Protein AF-A0A8S3E8F3-F1 (afdb_monomer)

Sequence (75 aa):
VVEMKQTAKNNRLWEVQLTITDDNDPQLSTLTNRIKEEIDGEGWYRMGKLMLKVGHLDQADELYQELLKNASTDT

pLDDT: mean 76.52, std 12.03, range [43.97, 96.94]

InterPro domains:
  IPR019734 Tetratricopeptide repeat [PS50005] (41-74)

Radius of gyration: 15.36 Å; Cα contacts (8 Å, |Δi|>4): 50; chains: 1; bounding box: 39×21×39 Å

Organism: NCBI:txid392030

Structure (mmCIF, N/CA/C/O backbone):
data_AF-A0A8S3E8F3-F1
#
_entry.id   AF-A0A8S3E8F3-F1
#
loop_
_atom_site.group_PDB
_atom_site.id
_atom_site.type_symbol
_atom_site.label_atom_id
_atom_site.label_alt_id
_atom_site.label_comp_id
_atom_site.label_asym_id
_atom_site.label_entity_id
_atom_site.label_seq_id
_atom_site.pdbx_PDB_ins_code
_atom_site.Cartn_x
_atom_site.Cartn_y
_atom_site.Cartn_z
_atom_site.occupancy
_atom_site.B_iso_or_equiv
_atom_site.auth_seq_id
_atom_site.auth_comp_id
_atom_site.auth_asym_id
_atom_site.auth_atom_id
_atom_site.pdbx_PDB_model_num
ATOM 1 N N . VAL A 1 1 ? -12.447 6.095 17.671 1.00 56.06 1 VAL A N 1
ATOM 2 C CA . VAL A 1 1 ? -13.687 5.300 17.471 1.00 56.06 1 VAL A CA 1
ATOM 3 C C . VAL A 1 1 ? -13.440 4.382 16.289 1.00 56.06 1 VAL A C 1
ATOM 5 O O . VAL A 1 1 ? -12.840 4.842 15.324 1.00 56.06 1 VAL A O 1
ATOM 8 N N . VAL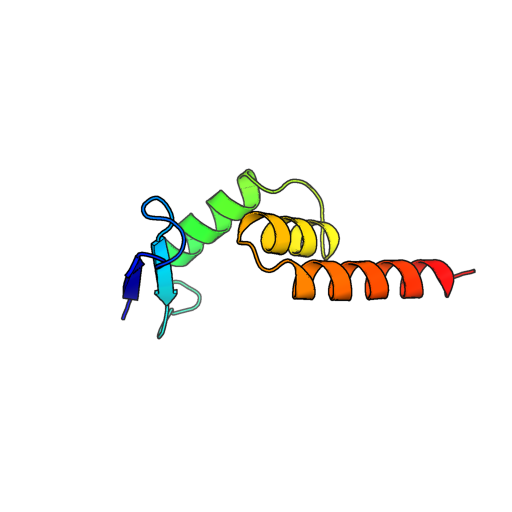 A 1 2 ? -13.802 3.104 16.411 1.00 60.50 2 VAL A N 1
ATOM 9 C CA . VAL A 1 2 ? -13.668 2.106 15.341 1.00 60.50 2 VAL A CA 1
ATOM 10 C C . VAL A 1 2 ? -15.069 1.778 14.848 1.00 60.50 2 VAL A C 1
ATOM 12 O O . VAL A 1 2 ? -15.893 1.307 15.631 1.00 60.50 2 VAL A O 1
ATOM 15 N N . GLU A 1 3 ? -15.340 2.035 13.574 1.00 65.44 3 GLU A N 1
ATOM 16 C CA . GLU A 1 3 ? -16.578 1.619 12.920 1.00 65.44 3 GLU A CA 1
ATOM 17 C C . GLU A 1 3 ? -16.305 0.374 12.078 1.00 65.44 3 GLU A C 1
ATOM 19 O O . GLU A 1 3 ? -15.341 0.322 11.320 1.00 65.44 3 GLU A O 1
ATOM 24 N N . MET A 1 4 ? -17.138 -0.654 12.227 1.00 68.38 4 MET A N 1
ATOM 25 C CA . MET 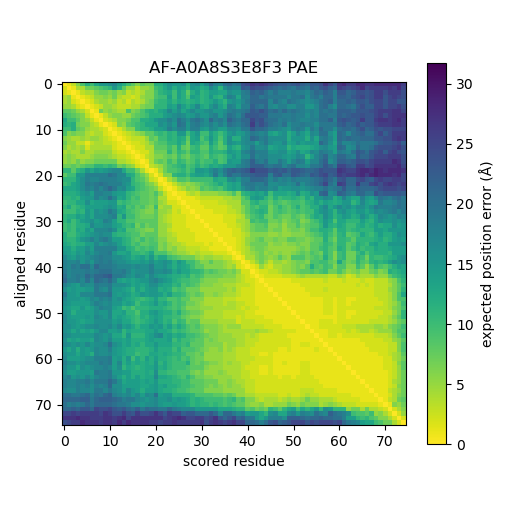A 1 4 ? -17.037 -1.887 11.450 1.00 68.38 4 MET A CA 1
ATOM 26 C C . MET A 1 4 ? -18.313 -2.073 10.648 1.00 68.38 4 MET A C 1
ATOM 28 O O . MET A 1 4 ? -19.406 -2.157 11.210 1.00 68.38 4 MET A O 1
ATOM 32 N N . LYS A 1 5 ? -18.173 -2.163 9.330 1.00 78.12 5 LYS A N 1
ATOM 33 C CA . LYS A 1 5 ? -19.274 -2.366 8.398 1.00 78.12 5 LYS A CA 1
ATOM 34 C C . LYS A 1 5 ? -18.987 -3.582 7.537 1.00 78.12 5 LYS A C 1
ATOM 36 O O . LYS A 1 5 ? -17.928 -3.714 6.939 1.00 78.12 5 LYS A O 1
ATOM 41 N N . GLN A 1 6 ? -19.944 -4.490 7.441 1.00 73.00 6 GLN A N 1
ATOM 42 C CA . GLN A 1 6 ? -19.827 -5.615 6.523 1.00 73.00 6 GLN A CA 1
ATOM 43 C C . GLN A 1 6 ? -20.023 -5.114 5.088 1.00 73.00 6 GLN A C 1
ATOM 45 O O . GLN A 1 6 ? -20.972 -4.376 4.804 1.00 73.00 6 GLN A O 1
ATOM 50 N N . THR A 1 7 ? -19.122 -5.484 4.177 1.00 65.69 7 THR A N 1
ATOM 51 C CA . THR A 1 7 ? -19.220 -5.001 2.796 1.00 65.69 7 THR A CA 1
ATOM 52 C C . THR A 1 7 ? -20.437 -5.629 2.119 1.00 65.69 7 THR A C 1
ATOM 54 O O . THR A 1 7 ? -20.624 -6.846 2.139 1.00 65.69 7 THR A O 1
ATOM 57 N N . ALA A 1 8 ? -21.265 -4.809 1.470 1.00 63.41 8 ALA A N 1
ATOM 58 C CA . ALA A 1 8 ? -22.482 -5.287 0.805 1.00 63.41 8 ALA A CA 1
ATOM 59 C C . ALA A 1 8 ? -22.197 -6.261 -0.358 1.00 63.41 8 ALA A C 1
ATOM 61 O O . ALA A 1 8 ? -23.083 -6.993 -0.786 1.00 63.41 8 ALA A O 1
ATOM 62 N N . LYS A 1 9 ? -20.961 -6.269 -0.875 1.00 65.56 9 LYS A N 1
ATOM 63 C CA . LYS A 1 9 ? -20.533 -7.119 -1.994 1.00 65.56 9 LYS A CA 1
ATOM 64 C C . LYS A 1 9 ? -20.020 -8.494 -1.558 1.00 65.56 9 LYS A C 1
ATOM 66 O O . LYS A 1 9 ? -19.987 -9.402 -2.383 1.00 65.56 9 LYS A O 1
ATOM 71 N N . ASN A 1 10 ? -19.593 -8.662 -0.305 1.00 68.38 10 ASN A N 1
ATOM 72 C CA . ASN A 1 10 ? -19.069 -9.933 0.183 1.00 68.38 10 ASN A CA 1
ATOM 73 C C . ASN A 1 10 ? -19.244 -10.051 1.698 1.00 68.38 10 ASN A C 1
ATOM 75 O O . ASN A 1 10 ? -18.583 -9.378 2.484 1.00 68.38 10 ASN A O 1
ATOM 79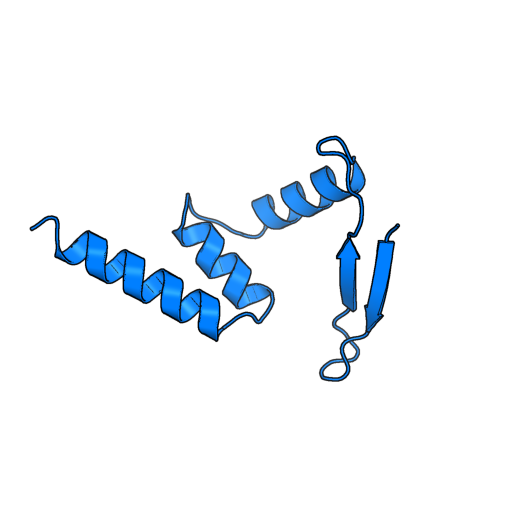 N N . ASN A 1 11 ? -20.069 -11.008 2.100 1.00 73.56 11 ASN A N 1
ATOM 80 C CA . ASN A 1 11 ? -20.427 -11.310 3.483 1.00 73.56 11 ASN A CA 1
ATOM 81 C C . ASN A 1 11 ? -19.209 -11.764 4.311 1.00 73.56 11 ASN A C 1
ATOM 83 O O . ASN A 1 11 ? -19.276 -11.842 5.533 1.00 73.56 11 ASN A O 1
ATOM 87 N N . ARG A 1 12 ? -18.093 -12.105 3.660 1.00 71.69 12 ARG A N 1
ATOM 88 C CA . ARG A 1 12 ? -16.840 -12.493 4.317 1.00 71.69 12 ARG A CA 1
ATOM 89 C C . ARG A 1 12 ? -15.855 -11.332 4.467 1.00 71.69 12 ARG A C 1
ATOM 91 O O . ARG A 1 12 ? -14.830 -11.515 5.111 1.00 71.69 12 ARG A O 1
ATOM 98 N N . LEU A 1 13 ? -16.146 -10.169 3.881 1.00 60.22 13 LEU A N 1
ATOM 99 C CA . LEU A 1 13 ? -15.300 -8.981 3.958 1.00 60.22 13 LEU A CA 1
ATOM 100 C C . LEU A 1 13 ? -15.924 -7.944 4.893 1.00 60.22 13 LEU A C 1
ATOM 102 O O . LEU A 1 13 ? -17.092 -7.568 4.754 1.00 60.22 13 LEU A O 1
ATOM 106 N N . TRP A 1 14 ? -15.103 -7.480 5.828 1.00 70.75 14 TRP A N 1
ATOM 107 C CA . TRP A 1 14 ? -15.433 -6.450 6.801 1.00 70.75 14 TRP A CA 1
ATOM 108 C C . TRP A 1 14 ? -14.594 -5.213 6.499 1.00 70.75 14 TRP A C 1
ATOM 110 O O . TRP A 1 14 ? -13.374 -5.295 6.396 1.00 70.75 14 TRP A O 1
ATOM 120 N N . GLU A 1 15 ? -15.265 -4.083 6.331 1.00 68.19 15 GLU A N 1
ATOM 121 C CA . GLU A 1 15 ? -14.667 -2.762 6.217 1.00 68.19 15 GLU A CA 1
ATOM 122 C C . GLU A 1 15 ? -14.555 -2.171 7.621 1.00 68.19 15 GLU A C 1
ATOM 124 O O . GLU A 1 15 ? -15.535 -2.121 8.367 1.00 68.19 15 GLU A O 1
ATOM 129 N N . VAL A 1 16 ? -13.348 -1.762 7.996 1.00 68.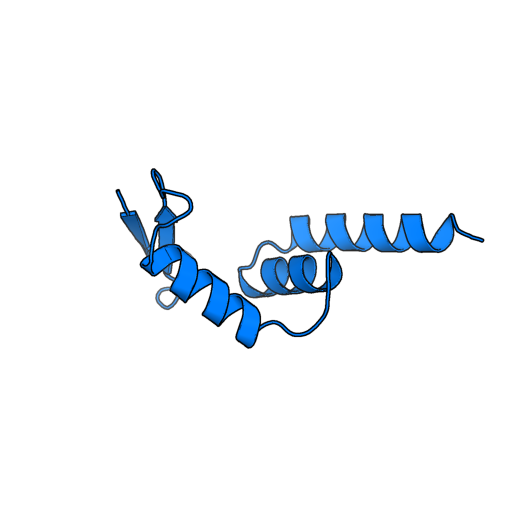56 16 VAL A N 1
ATOM 130 C CA . VAL A 1 16 ? -13.076 -1.161 9.300 1.00 68.56 16 VAL A CA 1
ATOM 131 C C . VAL A 1 16 ? -12.635 0.275 9.062 1.00 68.56 16 VAL A C 1
ATOM 133 O O . VAL A 1 16 ? -11.568 0.513 8.502 1.00 68.56 16 VAL A O 1
ATOM 136 N N . GLN A 1 17 ? -13.465 1.229 9.472 1.00 64.12 17 GLN A N 1
ATOM 137 C CA . GLN A 1 17 ? -13.157 2.651 9.426 1.00 64.12 17 GLN A CA 1
ATOM 138 C C . GLN A 1 17 ? -12.565 3.083 10.768 1.00 64.12 17 GLN A C 1
ATOM 140 O O . GLN A 1 17 ? -13.206 3.019 11.819 1.00 64.12 17 GLN A O 1
ATOM 145 N N . LEU A 1 18 ? -11.305 3.506 10.722 1.00 66.38 18 LEU A N 1
ATOM 146 C CA . LEU A 1 18 ? -10.546 3.984 11.871 1.00 66.38 18 LEU A CA 1
ATOM 147 C C . LEU A 1 18 ? -10.530 5.517 11.835 1.00 66.38 18 LEU A C 1
ATOM 149 O O . LEU A 1 18 ? -9.859 6.110 10.998 1.00 66.38 18 LEU A O 1
ATOM 153 N N . THR A 1 19 ? -11.321 6.165 12.695 1.00 60.47 19 THR A N 1
ATOM 154 C CA . THR A 1 19 ? -11.585 7.619 12.597 1.00 60.47 19 THR A CA 1
ATOM 155 C C . THR A 1 19 ? -10.631 8.474 13.437 1.00 60.47 19 THR A C 1
ATOM 157 O O . THR A 1 19 ? -10.429 9.648 13.150 1.00 60.47 19 THR A O 1
ATOM 160 N N . ILE A 1 20 ? -10.079 7.911 14.513 1.00 54.50 20 ILE A N 1
ATOM 161 C CA . ILE A 1 20 ? -9.160 8.587 15.438 1.00 54.50 20 ILE A CA 1
ATOM 162 C C . ILE A 1 20 ? -8.215 7.505 15.942 1.00 54.50 20 ILE A C 1
ATOM 164 O O . ILE A 1 20 ? -8.553 6.793 16.889 1.00 54.50 20 ILE A O 1
ATOM 168 N N . THR A 1 21 ? -7.090 7.326 15.266 1.00 56.59 21 THR A N 1
ATOM 169 C CA . THR A 1 21 ? -6.005 6.469 15.741 1.00 56.59 21 THR A CA 1
ATOM 170 C C . THR A 1 21 ? -4.847 7.379 16.081 1.00 56.59 21 THR A C 1
ATOM 172 O O . THR A 1 21 ? -4.368 8.113 15.222 1.00 56.59 21 THR A O 1
ATOM 175 N N . ASP A 1 22 ? -4.449 7.366 17.347 1.00 62.00 22 ASP A N 1
ATOM 176 C CA . ASP A 1 22 ? -3.126 7.841 17.735 1.00 62.00 22 ASP A CA 1
ATOM 177 C C . ASP A 1 22 ? -2.090 7.050 16.913 1.00 62.00 22 ASP A C 1
ATOM 179 O O . ASP A 1 22 ? -2.293 5.856 16.668 1.00 62.00 22 ASP A O 1
ATOM 183 N N . ASP A 1 23 ? -0.997 7.676 16.477 1.00 62.03 23 ASP A N 1
ATOM 184 C CA . ASP A 1 23 ? 0.091 6.977 15.775 1.00 62.03 23 ASP A CA 1
ATOM 185 C C . ASP A 1 23 ? 0.654 5.806 16.615 1.00 62.03 23 ASP A C 1
ATOM 187 O O . ASP A 1 23 ? 1.225 4.859 16.073 1.00 62.03 23 ASP A O 1
ATOM 191 N N . ASN A 1 24 ? 0.442 5.835 17.938 1.00 62.19 24 ASN A N 1
ATOM 192 C CA . ASN A 1 24 ? 0.763 4.763 18.879 1.00 62.19 24 ASN A CA 1
ATOM 193 C C . ASN A 1 24 ? -0.392 3.794 19.181 1.00 62.19 24 ASN A C 1
ATOM 195 O O . ASN A 1 24 ? -0.293 3.035 20.148 1.00 62.19 24 ASN A O 1
ATOM 199 N N . ASP A 1 25 ? -1.480 3.776 18.406 1.00 74.38 25 ASP A N 1
ATOM 200 C CA . ASP A 1 25 ? -2.559 2.807 18.611 1.00 74.38 25 ASP A CA 1
ATOM 201 C C . ASP A 1 25 ? -2.018 1.364 18.443 1.00 74.38 25 ASP A C 1
ATOM 203 O O . ASP A 1 25 ? -1.615 0.963 17.341 1.00 74.38 25 ASP A O 1
ATOM 207 N N . PRO A 1 26 ? -1.995 0.540 19.512 1.00 73.25 26 PRO A N 1
ATOM 208 C CA . PRO A 1 26 ? -1.393 -0.792 19.459 1.00 73.25 26 PRO A CA 1
ATOM 209 C C . PRO A 1 26 ? -2.135 -1.749 18.520 1.00 73.25 26 PRO A C 1
ATOM 211 O O . PRO A 1 26 ? -1.531 -2.680 17.977 1.00 73.25 26 PRO A O 1
ATOM 214 N N . GLN A 1 27 ? -3.438 -1.539 18.317 1.00 69.31 27 GLN A N 1
ATOM 215 C CA . GLN A 1 27 ? -4.253 -2.352 17.419 1.00 69.31 27 GLN A CA 1
ATOM 216 C C . GLN A 1 27 ? -3.956 -1.986 15.967 1.00 69.31 27 GLN A C 1
ATOM 218 O O . GLN A 1 27 ? -3.779 -2.887 15.144 1.00 69.31 27 GLN A O 1
ATOM 223 N N . LEU A 1 28 ? -3.802 -0.691 15.669 1.00 70.69 28 LEU A N 1
ATOM 224 C CA . LEU A 1 28 ? -3.362 -0.237 14.352 1.00 70.69 28 LEU A CA 1
ATOM 225 C C . LEU A 1 28 ? -1.947 -0.734 14.045 1.00 70.69 28 LEU A C 1
ATOM 227 O O . LEU A 1 28 ? -1.716 -1.284 12.970 1.00 70.69 28 LEU A O 1
ATOM 231 N N . SER A 1 29 ? -1.018 -0.635 14.996 1.00 73.12 29 SER A N 1
ATOM 232 C CA . SER A 1 29 ? 0.347 -1.157 14.847 1.00 73.12 29 SER A CA 1
ATOM 233 C C . SER A 1 29 ? 0.356 -2.664 14.563 1.00 73.12 29 SER A C 1
ATOM 235 O O . SER A 1 29 ? 0.985 -3.116 13.606 1.00 73.12 29 SER A O 1
ATOM 237 N N . THR A 1 30 ? -0.420 -3.445 15.321 1.00 76.94 30 THR A N 1
ATOM 238 C CA . THR A 1 30 ? -0.536 -4.900 15.129 1.00 76.94 30 THR A CA 1
ATOM 239 C C . THR A 1 30 ? -1.126 -5.251 13.765 1.00 76.94 30 THR A C 1
ATOM 241 O O . THR A 1 30 ? -0.586 -6.107 13.065 1.00 76.94 30 THR A O 1
ATOM 244 N N . LEU A 1 31 ? -2.203 -4.573 13.354 1.00 73.69 31 LEU A N 1
ATOM 245 C CA . LEU A 1 31 ? -2.820 -4.769 12.042 1.00 73.69 31 LEU A CA 1
ATOM 246 C C . LEU A 1 31 ? -1.836 -4.437 10.918 1.00 73.69 31 LEU A C 1
ATOM 248 O O . LEU A 1 31 ? -1.661 -5.223 9.988 1.00 73.69 31 LEU A O 1
ATOM 252 N N . THR A 1 32 ? -1.146 -3.304 11.036 1.00 71.75 32 THR A N 1
ATOM 253 C CA . THR A 1 32 ? -0.177 -2.849 10.038 1.00 71.75 32 THR A CA 1
ATOM 254 C C . THR A 1 32 ? 1.012 -3.805 9.955 1.00 71.75 32 THR A C 1
ATOM 256 O O . THR A 1 32 ? 1.469 -4.106 8.859 1.00 71.75 32 THR A O 1
ATOM 259 N N . ASN A 1 33 ? 1.491 -4.346 11.079 1.00 75.62 33 ASN A N 1
ATOM 260 C CA . ASN A 1 33 ? 2.559 -5.349 11.095 1.00 75.62 33 ASN A CA 1
ATOM 261 C C . ASN A 1 33 ? 2.128 -6.669 10.448 1.00 75.62 33 ASN A C 1
ATOM 263 O O . ASN A 1 33 ? 2.886 -7.233 9.667 1.00 75.62 33 ASN A O 1
ATOM 267 N N . ARG A 1 34 ? 0.890 -7.115 10.670 1.00 78.50 34 ARG A N 1
ATOM 268 C CA . ARG A 1 34 ? 0.351 -8.311 10.008 1.00 78.50 34 ARG A CA 1
ATOM 269 C C . ARG A 1 34 ? 0.224 -8.130 8.497 1.00 78.50 34 ARG A C 1
ATOM 271 O O . ARG A 1 34 ? 0.637 -8.990 7.729 1.00 78.50 34 ARG A O 1
ATOM 278 N N . ILE A 1 35 ? -0.281 -6.972 8.070 1.00 74.31 35 ILE A N 1
ATOM 279 C CA . ILE A 1 35 ? -0.327 -6.587 6.654 1.00 74.31 35 ILE A CA 1
ATOM 280 C C . ILE A 1 35 ? 1.090 -6.553 6.069 1.00 74.31 35 ILE A C 1
ATOM 282 O O . ILE A 1 35 ? 1.319 -7.004 4.950 1.00 74.31 35 ILE A O 1
ATOM 286 N N . LYS A 1 36 ? 2.060 -6.045 6.833 1.00 72.38 36 LYS A N 1
ATOM 287 C CA . LYS A 1 36 ? 3.465 -6.037 6.438 1.00 72.38 36 LYS A CA 1
ATOM 288 C C . LYS A 1 36 ? 4.012 -7.462 6.254 1.00 72.38 36 LYS A C 1
ATOM 290 O O . LYS A 1 36 ? 4.664 -7.713 5.246 1.00 72.38 36 LYS A O 1
ATOM 295 N N . GLU A 1 37 ? 3.752 -8.383 7.170 1.00 77.25 37 GLU A N 1
ATOM 296 C CA . GLU A 1 37 ? 4.202 -9.780 7.064 1.00 77.25 37 GLU A CA 1
ATOM 297 C C . GLU A 1 37 ? 3.573 -10.523 5.875 1.00 77.25 37 GLU A C 1
ATOM 299 O O . GLU A 1 37 ? 4.238 -11.328 5.228 1.00 77.25 37 GLU A O 1
ATOM 304 N N . GLU A 1 38 ? 2.310 -10.240 5.545 1.00 74.94 38 GLU A N 1
ATOM 305 C CA . GLU A 1 38 ? 1.610 -10.898 4.433 1.00 74.94 38 GLU A CA 1
ATOM 306 C C . GLU A 1 38 ? 1.954 -10.340 3.047 1.00 74.94 38 GLU A C 1
ATOM 308 O O . GLU A 1 38 ? 1.659 -10.975 2.027 1.00 74.94 38 GLU A O 1
ATOM 313 N N . ILE A 1 39 ? 2.513 -9.130 2.986 1.00 75.12 39 ILE A N 1
ATOM 314 C CA . ILE A 1 39 ? 2.772 -8.427 1.732 1.00 75.12 39 ILE A CA 1
ATOM 315 C C . ILE A 1 39 ? 4.267 -8.222 1.572 1.00 75.12 39 ILE A C 1
ATOM 317 O O . ILE A 1 39 ? 4.857 -7.276 2.101 1.00 75.12 39 ILE A O 1
ATOM 321 N N . ASP A 1 40 ? 4.832 -9.130 0.787 1.00 72.06 40 ASP A N 1
ATOM 322 C CA . ASP A 1 40 ? 6.230 -9.155 0.391 1.00 72.06 40 ASP A CA 1
ATOM 323 C C . ASP A 1 40 ? 6.594 -7.976 -0.536 1.00 72.06 40 ASP A C 1
ATOM 325 O O . ASP A 1 40 ? 5.725 -7.408 -1.209 1.00 72.06 40 ASP A O 1
ATOM 329 N N . GLY A 1 41 ? 7.881 -7.651 -0.645 1.00 74.44 41 GLY A N 1
ATOM 330 C CA . GLY A 1 41 ? 8.425 -6.558 -1.459 1.00 74.44 41 GLY A CA 1
ATOM 331 C C . GLY A 1 41 ? 8.625 -5.230 -0.716 1.00 74.44 41 GLY A C 1
ATOM 332 O O . GLY A 1 41 ? 8.201 -5.046 0.424 1.00 74.44 41 GLY A O 1
ATOM 333 N N . GLU A 1 42 ? 9.275 -4.279 -1.390 1.00 79.12 42 GLU A N 1
ATOM 334 C CA . GLU A 1 42 ? 9.693 -3.000 -0.804 1.00 79.12 42 GLU A CA 1
ATOM 335 C C . GLU A 1 42 ? 8.980 -1.790 -1.425 1.00 79.12 42 GLU A C 1
ATOM 337 O O . GLU A 1 42 ? 8.495 -1.831 -2.560 1.00 79.12 42 GLU A O 1
ATOM 342 N N . GLY A 1 43 ? 8.913 -0.700 -0.653 1.00 84.12 43 GLY A N 1
ATOM 343 C CA . GLY A 1 43 ? 8.445 0.611 -1.107 1.00 84.12 43 GLY A CA 1
ATOM 344 C C . GLY A 1 43 ? 7.079 0.594 -1.801 1.00 84.12 43 GLY A C 1
ATOM 345 O O . GLY A 1 43 ? 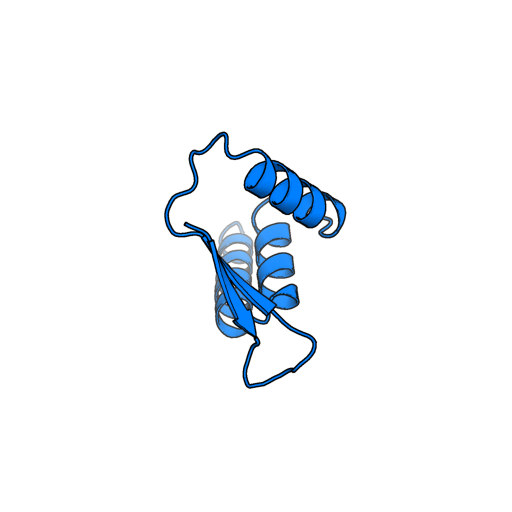6.118 -0.019 -1.330 1.00 84.12 43 GLY A O 1
ATOM 346 N N . TRP A 1 44 ? 6.999 1.275 -2.944 1.00 87.25 44 TRP A N 1
ATOM 347 C CA . TRP A 1 44 ? 5.773 1.432 -3.729 1.00 87.25 44 TRP A CA 1
ATOM 348 C C . TRP A 1 44 ? 5.227 0.120 -4.298 1.00 87.25 44 TRP A C 1
ATOM 350 O O . TRP A 1 44 ? 4.014 -0.041 -4.418 1.00 87.25 44 TRP A O 1
ATOM 360 N N . TYR A 1 45 ? 6.093 -0.859 -4.576 1.00 85.25 45 TYR A N 1
ATOM 361 C CA . TYR A 1 45 ? 5.659 -2.166 -5.071 1.00 85.25 45 TYR A CA 1
ATOM 362 C C . TYR A 1 45 ? 4.813 -2.915 -4.033 1.00 85.25 45 TYR A C 1
ATOM 364 O O . TYR A 1 45 ? 3.803 -3.542 -4.367 1.00 85.25 45 TYR A O 1
ATOM 372 N N . ARG A 1 46 ? 5.195 -2.806 -2.756 1.00 86.69 46 ARG A N 1
ATOM 373 C CA . ARG A 1 46 ? 4.418 -3.335 -1.632 1.00 86.69 46 ARG A CA 1
ATOM 374 C C . ARG A 1 46 ? 3.062 -2.643 -1.508 1.00 86.69 46 ARG A C 1
ATOM 376 O O . ARG A 1 46 ? 2.058 -3.308 -1.268 1.00 86.69 46 ARG A O 1
ATOM 383 N N . MET A 1 47 ? 3.034 -1.324 -1.701 1.00 85.69 47 MET A N 1
ATOM 384 C CA . MET A 1 47 ? 1.806 -0.533 -1.632 1.00 85.69 47 MET A CA 1
ATOM 385 C C . MET A 1 47 ? 0.805 -0.946 -2.719 1.00 85.69 47 MET A C 1
ATOM 387 O O . MET A 1 47 ? -0.354 -1.210 -2.409 1.00 85.69 47 MET A O 1
ATOM 391 N N . GLY A 1 48 ? 1.261 -1.119 -3.964 1.00 90.25 48 GLY A N 1
ATOM 392 C CA . GLY A 1 48 ? 0.405 -1.615 -5.048 1.00 90.25 48 GLY A CA 1
ATOM 393 C C . GLY A 1 48 ? -0.165 -3.009 -4.759 1.00 90.25 48 GLY A C 1
ATOM 394 O O . GLY A 1 48 ? -1.360 -3.245 -4.934 1.00 90.25 48 GLY A O 1
ATOM 395 N N . LYS A 1 49 ? 0.643 -3.920 -4.195 1.00 88.81 49 LYS A N 1
ATOM 396 C CA . LYS A 1 49 ? 0.164 -5.253 -3.788 1.00 88.81 49 LYS A CA 1
ATOM 397 C C . LYS A 1 49 ? -0.889 -5.199 -2.683 1.00 88.81 49 LYS A C 1
ATOM 399 O O . LYS A 1 49 ? -1.823 -6.004 -2.699 1.00 88.81 49 LYS A O 1
ATOM 404 N N . LEU A 1 50 ? -0.753 -4.272 -1.735 1.00 85.75 50 LEU A N 1
ATOM 405 C CA . LEU A 1 50 ? -1.770 -4.042 -0.713 1.00 85.75 50 LEU A CA 1
ATOM 406 C C . LEU A 1 50 ? -3.079 -3.582 -1.344 1.00 85.75 50 LEU A C 1
ATOM 408 O O . LEU A 1 50 ? -4.108 -4.200 -1.082 1.00 85.75 50 LEU A O 1
ATOM 412 N N . MET A 1 51 ? -3.029 -2.574 -2.216 1.00 86.75 51 MET A N 1
ATOM 413 C CA . MET A 1 51 ? -4.208 -2.060 -2.919 1.00 86.75 51 MET A CA 1
ATOM 414 C C . MET A 1 51 ? -4.946 -3.171 -3.680 1.00 86.75 51 MET A C 1
ATOM 416 O O . MET A 1 51 ? -6.165 -3.288 -3.559 1.00 86.75 51 MET A O 1
ATOM 420 N N . LEU A 1 52 ? -4.217 -4.061 -4.362 1.00 87.38 52 LEU A N 1
ATOM 421 C CA . LEU A 1 52 ? -4.808 -5.230 -5.019 1.00 87.38 52 LEU A CA 1
ATOM 422 C C . LEU A 1 52 ? -5.514 -6.171 -4.029 1.00 87.38 52 LEU A C 1
ATOM 424 O O . LEU A 1 52 ? -6.645 -6.589 -4.278 1.00 87.38 52 L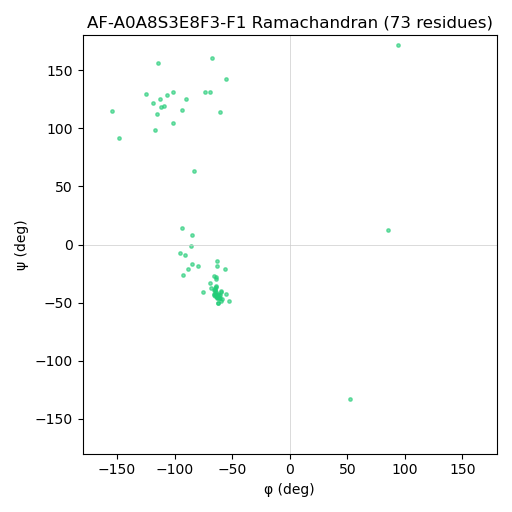EU A O 1
ATOM 428 N N . LYS A 1 53 ? -4.882 -6.492 -2.891 1.00 81.81 53 LYS A N 1
ATOM 429 C CA . LYS A 1 53 ? -5.460 -7.382 -1.865 1.00 81.81 53 LYS A CA 1
ATOM 430 C C . LYS A 1 53 ? -6.715 -6.809 -1.208 1.00 81.81 53 LYS A C 1
ATOM 432 O O . LYS A 1 53 ? -7.631 -7.573 -0.914 1.00 81.81 53 LYS A O 1
ATOM 437 N N . VAL A 1 54 ? -6.763 -5.496 -0.978 1.00 80.69 54 VAL A N 1
ATOM 438 C CA . VAL A 1 54 ? -7.935 -4.827 -0.384 1.00 80.69 54 VAL A CA 1
ATOM 439 C C . VAL A 1 54 ? -9.002 -4.442 -1.419 1.00 80.69 54 VAL A C 1
ATOM 441 O O . VAL A 1 54 ? -10.059 -3.943 -1.048 1.00 80.69 54 VAL A O 1
ATOM 444 N N . GLY A 1 55 ? -8.771 -4.719 -2.709 1.00 81.31 55 GLY A N 1
ATOM 445 C CA . GLY A 1 55 ? -9.748 -4.516 -3.784 1.00 81.31 55 GLY A CA 1
ATOM 446 C C . GLY A 1 55 ? -9.780 -3.103 -4.376 1.00 81.31 55 GLY A C 1
ATOM 447 O O . GLY A 1 55 ? -10.689 -2.787 -5.142 1.00 81.31 55 GLY A O 1
ATOM 448 N N . HIS A 1 56 ? -8.789 -2.269 -4.069 1.00 85.81 56 HIS A N 1
ATOM 449 C CA . HIS A 1 56 ? -8.600 -0.935 -4.641 1.00 85.81 56 HIS A CA 1
ATOM 450 C C . HIS A 1 56 ? -7.880 -1.030 -5.997 1.00 85.81 56 HIS A C 1
ATOM 452 O O . HIS A 1 56 ? -6.743 -0.589 -6.149 1.00 85.81 56 HIS A O 1
ATOM 458 N N . LEU A 1 57 ? -8.526 -1.676 -6.970 1.00 89.06 57 LEU A N 1
ATOM 459 C CA . LEU A 1 57 ? -7.896 -2.060 -8.239 1.00 89.06 57 LEU A CA 1
ATOM 460 C C . LEU A 1 57 ? -7.491 -0.857 -9.098 1.00 89.06 57 LEU A C 1
ATOM 462 O O . LEU A 1 57 ? -6.374 -0.840 -9.603 1.00 89.06 57 LEU A O 1
ATOM 466 N N . ASP A 1 58 ? -8.354 0.155 -9.202 1.00 92.81 58 ASP A N 1
ATOM 467 C CA . ASP A 1 58 ? -8.096 1.339 -10.035 1.00 92.81 58 ASP A CA 1
ATOM 468 C C . ASP A 1 58 ? -6.878 2.123 -9.521 1.00 92.81 58 ASP A C 1
ATOM 470 O O . ASP A 1 58 ? -5.985 2.484 -10.279 1.00 92.81 58 ASP A O 1
ATOM 474 N N . GLN A 1 59 ? -6.782 2.294 -8.199 1.00 91.06 59 GLN A N 1
ATOM 475 C CA . GLN A 1 59 ? -5.656 2.986 -7.563 1.00 91.06 59 GLN A CA 1
ATOM 476 C C . GLN A 1 59 ? -4.352 2.186 -7.669 1.00 91.06 59 GLN A C 1
ATOM 478 O O . GLN A 1 59 ? -3.272 2.767 -7.773 1.00 91.06 59 GLN A O 1
ATOM 483 N N . ALA A 1 60 ? -4.439 0.851 -7.640 1.00 94.25 60 ALA A N 1
ATOM 484 C CA . ALA A 1 60 ? -3.280 0.000 -7.873 1.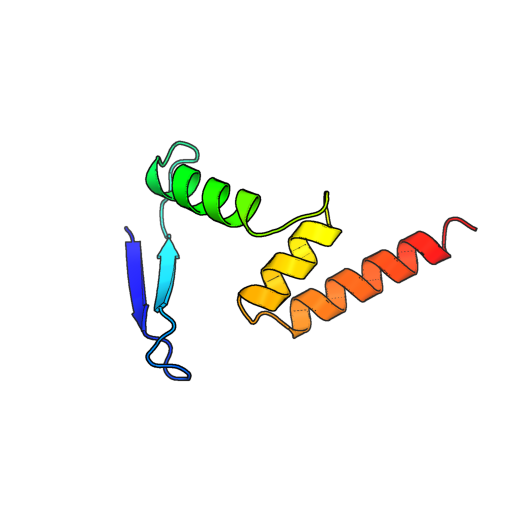00 94.25 60 ALA A CA 1
ATOM 485 C C . ALA A 1 60 ? -2.768 0.152 -9.312 1.00 94.25 60 ALA A C 1
ATOM 487 O O . ALA A 1 60 ? -1.558 0.239 -9.514 1.00 94.25 60 ALA A O 1
ATOM 488 N N . ASP A 1 61 ? -3.674 0.193 -10.294 1.00 95.31 61 ASP A N 1
ATOM 489 C CA . ASP A 1 61 ? -3.321 0.378 -11.703 1.00 95.31 61 ASP A CA 1
ATOM 490 C C . ASP A 1 61 ? -2.646 1.736 -11.930 1.00 95.31 61 ASP A C 1
ATOM 492 O O . ASP A 1 61 ? -1.531 1.778 -12.447 1.00 95.31 61 ASP A O 1
ATOM 496 N N . GLU A 1 62 ? -3.242 2.826 -11.436 1.00 96.94 62 GLU A N 1
ATOM 497 C CA . GLU A 1 62 ? -2.653 4.172 -11.500 1.00 96.94 62 GLU A CA 1
ATOM 498 C C . GLU A 1 62 ? -1.228 4.203 -10.923 1.00 96.94 62 GLU A C 1
ATOM 500 O O . GLU A 1 62 ? -0.297 4.675 -11.581 1.00 96.94 62 GLU A O 1
ATOM 505 N N . LEU A 1 63 ? -1.029 3.623 -9.733 1.00 94.31 63 LEU A N 1
ATOM 506 C CA . LEU A 1 63 ? 0.283 3.557 -9.088 1.00 94.31 63 LEU A CA 1
ATOM 507 C C . LEU A 1 63 ? 1.305 2.785 -9.935 1.00 94.31 63 LEU A C 1
ATOM 509 O O . LEU A 1 63 ? 2.453 3.212 -10.069 1.00 94.31 63 LEU A O 1
ATOM 513 N N . TYR A 1 64 ? 0.922 1.643 -10.509 1.00 94.56 64 TYR A N 1
ATOM 514 C CA . TYR A 1 64 ? 1.835 0.859 -11.339 1.00 94.56 64 TYR A CA 1
ATOM 515 C C . TYR A 1 64 ? 2.180 1.562 -12.653 1.00 94.56 64 TYR A C 1
ATOM 517 O O . TYR A 1 64 ? 3.338 1.506 -13.072 1.00 94.56 64 TYR A O 1
ATOM 525 N N . GLN A 1 65 ? 1.228 2.263 -13.271 1.00 95.88 65 GLN A N 1
ATOM 526 C CA . GLN A 1 65 ? 1.492 3.073 -14.461 1.00 95.88 65 GLN A CA 1
ATOM 527 C C . GLN A 1 65 ? 2.484 4.205 -14.166 1.00 95.88 65 GLN A C 1
ATOM 529 O O . GLN A 1 65 ? 3.416 4.422 -14.943 1.00 95.88 65 GLN A O 1
ATOM 534 N N . GLU A 1 66 ? 2.350 4.891 -13.027 1.00 94.56 66 GLU A N 1
ATOM 535 C CA . GLU A 1 66 ? 3.317 5.915 -12.611 1.00 94.56 66 GLU A CA 1
ATOM 536 C C . GLU A 1 66 ? 4.715 5.335 -12.369 1.00 94.56 66 GLU A C 1
ATOM 538 O O . GLU A 1 66 ? 5.708 5.898 -12.837 1.00 94.56 66 GLU A O 1
ATOM 543 N N . LEU A 1 67 ? 4.812 4.186 -11.690 1.00 91.25 67 LEU A N 1
ATOM 544 C CA . LEU A 1 67 ? 6.092 3.511 -11.461 1.00 91.25 67 LEU A CA 1
ATOM 545 C C . LEU A 1 67 ? 6.773 3.106 -12.773 1.00 91.25 67 LEU A C 1
ATOM 547 O O . LEU A 1 67 ? 7.977 3.313 -12.925 1.00 91.25 67 LEU A O 1
ATOM 551 N N . LEU A 1 68 ? 6.012 2.566 -13.730 1.00 93.62 68 LEU A N 1
ATOM 552 C CA . LEU A 1 68 ? 6.523 2.199 -15.052 1.00 93.62 68 LEU A CA 1
ATOM 553 C C . LEU A 1 68 ? 6.987 3.422 -15.839 1.00 93.62 68 LEU A C 1
ATOM 555 O O . LEU A 1 68 ? 8.048 3.380 -16.464 1.00 93.62 68 LEU A O 1
ATOM 559 N N . LYS A 1 69 ? 6.225 4.519 -15.789 1.00 93.62 69 LYS A N 1
ATOM 560 C CA . LYS A 1 69 ? 6.600 5.780 -16.429 1.00 93.62 69 LYS A CA 1
ATOM 561 C C . LYS A 1 69 ? 7.925 6.297 -15.874 1.00 93.62 69 LYS A C 1
ATOM 563 O O . LYS A 1 69 ? 8.814 6.587 -16.664 1.00 93.62 69 LYS A O 1
ATOM 568 N N . ASN A 1 70 ? 8.074 6.341 -14.551 1.00 87.19 70 ASN A N 1
ATOM 569 C CA . ASN A 1 70 ? 9.297 6.811 -13.900 1.00 87.19 70 ASN A CA 1
ATOM 570 C C . ASN A 1 70 ? 10.509 5.928 -14.236 1.00 87.19 70 ASN A C 1
ATOM 572 O O . ASN A 1 70 ? 11.565 6.446 -14.586 1.00 87.19 70 ASN A O 1
ATOM 576 N N . ALA A 1 71 ? 10.341 4.602 -14.222 1.00 86.06 71 ALA A N 1
ATOM 577 C CA . ALA A 1 71 ? 11.399 3.672 -14.618 1.00 86.06 71 ALA A CA 1
ATOM 578 C C . ALA A 1 71 ? 11.793 3.806 -16.102 1.00 86.06 71 ALA A C 1
ATOM 580 O O . ALA A 1 71 ? 12.931 3.526 -16.465 1.00 86.06 71 ALA A O 1
ATOM 581 N N . SER A 1 72 ? 10.859 4.236 -16.957 1.00 79.56 72 SER A N 1
ATOM 582 C CA . SER A 1 72 ? 11.091 4.454 -18.393 1.00 79.56 72 SER A CA 1
ATOM 583 C C . SER A 1 72 ? 11.680 5.832 -18.711 1.00 79.56 72 SER A C 1
ATOM 585 O O . SER A 1 72 ? 12.169 6.042 -19.815 1.00 79.56 72 SER A O 1
ATOM 587 N N . THR A 1 73 ? 11.604 6.790 -17.784 1.00 66.06 73 THR A N 1
ATOM 588 C CA . THR A 1 73 ? 12.202 8.129 -17.930 1.00 66.06 73 THR A CA 1
ATOM 589 C C . THR A 1 73 ? 13.632 8.225 -17.396 1.00 66.06 73 THR A C 1
ATOM 591 O O . THR A 1 73 ? 14.284 9.234 -17.637 1.00 66.06 73 THR A O 1
ATOM 594 N N . ASP A 1 74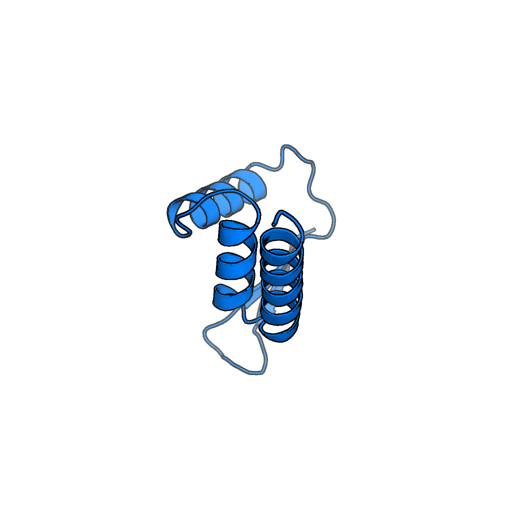 ? 14.119 7.192 -16.701 1.00 58.34 74 ASP A N 1
ATOM 595 C CA . ASP A 1 74 ? 15.502 7.084 -16.203 1.00 58.34 74 ASP A CA 1
ATOM 596 C C . ASP A 1 74 ? 16.500 6.517 -17.248 1.00 58.34 74 ASP A C 1
ATOM 598 O O . ASP A 1 74 ? 17.659 6.251 -16.921 1.00 58.34 74 ASP A O 1
ATOM 602 N N . THR A 1 75 ? 16.078 6.344 -18.508 1.00 43.97 75 THR A N 1
ATOM 603 C CA . THR A 1 75 ? 16.937 6.006 -19.668 1.00 43.97 75 THR A CA 1
ATOM 604 C C . THR A 1 75 ? 17.127 7.189 -20.597 1.00 43.97 75 THR A C 1
ATOM 606 O O . THR A 1 75 ? 18.277 7.404 -21.041 1.00 43.97 75 THR A O 1
#

Foldseek 3Di:
DWDWDQDPVDNPDIDIDDDDDDPPRVVVVVVVVVLVVVQDDDDLVSVLVSCVVNVVPVVSVVSVVVVVVVVVVVD

Secondary structure (DSSP, 8-state):
-EEEEE-TT-TT-EEEEESS--TT-HHHHHHHHHHHHHS-S-HHHHHHHHHHHHT-HHHHHHHHHHHHHHHHH--

Mean predicted aligned error: 10.97 Å

Nearest PDB structures (foldseek):
  3bzz-assembly1_B  TM=2.156E-01  e=5.277E+00  Escherichia coli

Solvent-accessible surface area (backbone atoms only — not comparable to full-atom values): 4555 Å² total; per-residue (Å²): 92,79,46,78,44,71,40,93,90,37,94,90,42,72,45,71,48,74,78,61,70,59,97,79,34,64,67,60,51,51,52,52,50,51,52,50,73,75,43,70,75,62,74,69,62,22,50,36,53,48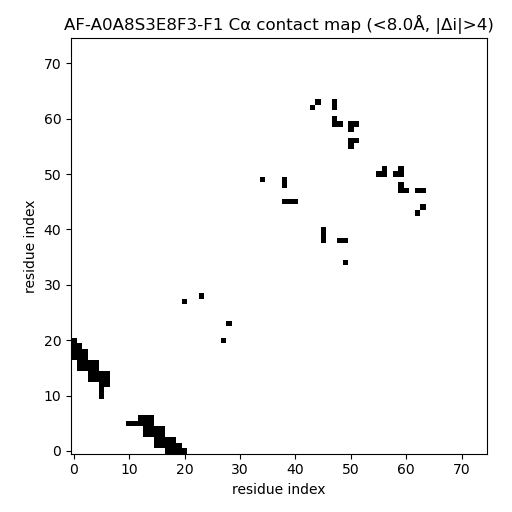,29,50,76,76,65,40,50,71,65,23,51,55,52,51,53,51,54,52,51,56,66,64,68,78,112